Protein AF-A0A2H5W2Q3-F1 (afdb_monomer_lite)

Structure (mmCIF, N/CA/C/O backbone):
data_AF-A0A2H5W2Q3-F1
#
_entry.id   AF-A0A2H5W2Q3-F1
#
loop_
_atom_site.group_PDB
_atom_site.id
_atom_site.type_symbol
_atom_site.label_atom_id
_atom_site.label_alt_id
_atom_site.label_comp_id
_atom_site.label_asym_id
_atom_site.label_entity_id
_atom_site.label_seq_id
_atom_site.pdbx_PDB_ins_code
_atom_site.Cartn_x
_atom_site.Cartn_y
_atom_site.Cartn_z
_atom_site.occupancy
_atom_site.B_iso_or_equiv
_atom_site.auth_seq_id
_atom_site.auth_comp_id
_atom_site.auth_asym_id
_atom_site.auth_atom_id
_atom_site.pdbx_PDB_model_num
ATOM 1 N N . MET A 1 1 ? 34.801 12.923 -57.057 1.00 38.97 1 MET A N 1
ATOM 2 C CA . MET A 1 1 ? 35.333 11.866 -56.175 1.00 38.97 1 MET A CA 1
ATOM 3 C C . MET A 1 1 ? 34.438 11.765 -54.956 1.00 38.97 1 MET A C 1
ATOM 5 O O . MET A 1 1 ? 34.098 12.777 -54.358 1.00 38.97 1 MET A O 1
ATOM 9 N N . VAL A 1 2 ? 33.962 10.552 -54.707 1.00 44.97 2 VAL A N 1
ATOM 10 C CA . VAL A 1 2 ? 33.087 10.147 -53.604 1.00 44.97 2 VAL A CA 1
ATOM 11 C C . VAL A 1 2 ? 33.959 9.925 -52.370 1.00 44.97 2 VAL A C 1
ATOM 13 O O . VAL A 1 2 ? 34.992 9.295 -52.524 1.00 44.97 2 VAL A O 1
ATOM 16 N N . GLU A 1 3 ? 33.536 10.382 -51.185 1.00 37.56 3 GLU A N 1
ATOM 17 C CA . GLU A 1 3 ? 33.447 9.515 -49.996 1.00 37.56 3 GLU A CA 1
ATOM 18 C C . GLU A 1 3 ? 32.700 10.178 -48.825 1.00 37.56 3 GLU A C 1
ATOM 20 O O . GLU A 1 3 ? 33.184 11.041 -48.098 1.00 37.56 3 GLU A O 1
ATOM 25 N N . LYS A 1 4 ? 31.464 9.698 -48.637 1.00 46.59 4 LYS A N 1
ATOM 26 C CA . LYS A 1 4 ? 30.795 9.591 -47.339 1.00 46.59 4 LYS A CA 1
ATOM 27 C C . LYS A 1 4 ? 31.631 8.672 -46.444 1.00 46.59 4 LYS A C 1
ATOM 29 O O . LYS A 1 4 ? 31.925 7.565 -46.876 1.00 46.59 4 LYS A O 1
ATOM 34 N N . ARG A 1 5 ? 31.759 9.009 -45.158 1.00 39.34 5 ARG A N 1
ATOM 35 C CA . ARG A 1 5 ? 31.378 8.098 -44.057 1.00 39.34 5 ARG A CA 1
ATOM 36 C C . ARG A 1 5 ? 31.275 8.844 -42.727 1.00 39.34 5 ARG A C 1
ATOM 38 O O . ARG A 1 5 ? 32.244 9.089 -42.024 1.00 39.34 5 ARG A O 1
ATOM 45 N N . ARG A 1 6 ? 30.024 9.161 -42.383 1.00 48.41 6 ARG A N 1
ATOM 46 C CA . ARG A 1 6 ? 29.565 9.301 -41.000 1.00 48.41 6 ARG A CA 1
ATOM 47 C C . ARG A 1 6 ? 29.662 7.925 -40.336 1.00 48.41 6 ARG A C 1
ATOM 49 O O . ARG A 1 6 ? 29.076 6.976 -40.847 1.00 48.41 6 ARG A O 1
ATOM 56 N N . GLY A 1 7 ? 30.336 7.843 -39.196 1.00 37.47 7 GLY A N 1
ATOM 57 C CA . GLY A 1 7 ? 30.295 6.699 -38.287 1.00 37.47 7 GLY A CA 1
ATOM 58 C C . GLY A 1 7 ? 30.016 7.203 -36.879 1.00 37.47 7 GLY A C 1
ATOM 59 O O . GLY A 1 7 ? 30.926 7.633 -36.184 1.00 37.47 7 GLY A O 1
ATOM 60 N N . ARG A 1 8 ? 28.735 7.227 -36.499 1.00 40.25 8 ARG A N 1
ATOM 61 C CA . ARG A 1 8 ? 28.265 7.565 -35.151 1.00 40.25 8 ARG A CA 1
ATOM 62 C C . ARG A 1 8 ? 28.688 6.467 -34.168 1.00 40.25 8 ARG A C 1
ATOM 64 O O . ARG A 1 8 ? 28.243 5.330 -34.299 1.00 40.25 8 ARG A O 1
ATOM 71 N N . SER A 1 9 ? 29.469 6.830 -33.155 1.00 43.00 9 SER A N 1
ATOM 72 C CA . SER A 1 9 ? 29.591 6.068 -31.908 1.00 43.00 9 SER A CA 1
ATOM 73 C C . SER A 1 9 ? 28.306 6.243 -31.097 1.00 43.00 9 SER A C 1
ATOM 75 O O . SER A 1 9 ? 28.120 7.267 -30.448 1.00 43.00 9 SER A O 1
ATOM 77 N N . SER A 1 10 ? 27.387 5.279 -31.168 1.00 47.75 10 SER A N 1
ATOM 78 C CA . SER A 1 10 ? 26.126 5.292 -30.395 1.00 47.75 10 SER A CA 1
ATOM 79 C C . SER A 1 10 ? 25.919 4.035 -29.543 1.00 47.75 10 SER A C 1
ATOM 81 O O . SER A 1 10 ? 24.898 3.905 -28.886 1.00 47.75 10 SER A O 1
ATOM 83 N N . VAL A 1 11 ? 26.888 3.116 -29.526 1.00 47.81 11 VAL A N 1
ATOM 84 C CA . VAL A 1 11 ? 26.736 1.792 -28.893 1.00 47.81 11 VAL A CA 1
ATOM 85 C C . VAL A 1 11 ? 27.012 1.823 -27.381 1.00 47.81 11 VAL A C 1
ATOM 87 O O . VAL A 1 11 ? 26.486 0.995 -26.646 1.00 47.81 11 VAL A O 1
ATOM 90 N N . SER A 1 12 ? 27.791 2.793 -26.891 1.00 50.19 12 SER A N 1
ATOM 91 C CA . SER A 1 12 ? 28.159 2.870 -25.468 1.00 50.19 12 SER A CA 1
ATOM 92 C C . SER A 1 12 ? 27.081 3.504 -24.579 1.00 50.19 12 SER A C 1
ATOM 94 O O . SER A 1 12 ? 27.021 3.190 -23.397 1.00 50.19 12 SER A O 1
ATOM 96 N N . GLY A 1 13 ? 26.225 4.374 -25.129 1.00 53.06 13 GLY A N 1
ATOM 97 C CA . GLY A 1 13 ? 25.196 5.083 -24.352 1.00 53.06 13 GLY A CA 1
ATOM 98 C C . GLY A 1 13 ? 23.973 4.225 -24.016 1.00 53.06 13 GLY A C 1
ATOM 99 O O . GLY A 1 13 ? 23.417 4.350 -22.935 1.00 53.06 13 GLY A O 1
ATOM 100 N N . ASP A 1 14 ? 23.586 3.315 -24.911 1.00 56.69 14 ASP A N 1
ATOM 101 C CA . ASP A 1 14 ? 22.381 2.487 -24.742 1.00 56.69 14 ASP A CA 1
ATOM 102 C C . ASP A 1 14 ? 22.556 1.413 -23.651 1.00 56.69 14 ASP A C 1
ATOM 104 O O . ASP A 1 14 ? 21.617 1.034 -22.957 1.00 56.69 14 ASP A O 1
ATOM 108 N N . ARG A 1 15 ? 23.803 0.970 -23.443 1.00 58.78 15 ARG A N 1
ATOM 109 C CA . ARG A 1 15 ? 24.152 -0.051 -22.451 1.00 58.78 15 ARG A CA 1
ATOM 110 C C . ARG A 1 15 ? 24.097 0.478 -21.012 1.00 58.78 15 ARG A C 1
ATOM 112 O O . ARG A 1 15 ? 23.571 -0.212 -20.147 1.00 58.78 15 ARG A O 1
ATOM 119 N N . GLY A 1 16 ? 24.572 1.706 -20.782 1.00 61.66 16 GLY A N 1
ATOM 120 C CA . GLY A 1 16 ? 24.503 2.352 -19.464 1.00 61.66 16 GLY A CA 1
ATOM 121 C C . GLY A 1 16 ? 23.062 2.605 -19.015 1.00 61.66 16 GLY A C 1
ATOM 122 O O . GLY A 1 16 ? 22.705 2.308 -17.883 1.00 61.66 16 GLY A O 1
ATOM 123 N N . LEU A 1 17 ? 22.194 3.022 -19.942 1.00 66.94 17 LEU A N 1
ATOM 124 C CA . LEU A 1 17 ? 20.781 3.285 -19.649 1.00 66.94 17 LEU A CA 1
ATOM 125 C C . LEU A 1 17 ? 19.996 2.023 -19.256 1.00 66.94 17 LEU A C 1
ATOM 127 O O . LEU A 1 17 ? 19.055 2.105 -18.465 1.00 66.94 17 LEU A O 1
ATOM 131 N N . ALA A 1 18 ? 20.349 0.859 -19.811 1.00 71.31 18 ALA A N 1
ATOM 132 C CA . ALA A 1 18 ? 19.712 -0.412 -19.470 1.00 71.31 18 ALA A CA 1
ATOM 133 C C . ALA A 1 18 ? 20.126 -0.919 -18.078 1.00 71.31 18 ALA A C 1
ATOM 135 O O . ALA A 1 18 ? 19.283 -1.425 -17.338 1.00 71.31 18 ALA A O 1
ATOM 136 N N . GLU A 1 19 ? 21.400 -0.763 -17.710 1.00 77.06 19 GLU A N 1
ATOM 137 C CA . GLU A 1 19 ? 21.904 -1.103 -16.373 1.00 77.06 19 GLU A CA 1
ATOM 138 C C . GLU A 1 19 ? 21.326 -0.169 -15.302 1.00 77.06 19 GLU A C 1
ATOM 140 O O . GLU A 1 19 ? 20.844 -0.649 -14.277 1.00 77.06 19 GLU A O 1
ATOM 145 N N . GLU A 1 20 ? 21.263 1.136 -15.579 1.00 81.19 20 GLU A N 1
ATOM 146 C CA . GLU A 1 20 ? 20.602 2.122 -14.714 1.00 81.19 20 GLU A CA 1
ATOM 147 C C . GLU A 1 20 ? 19.119 1.783 -14.503 1.00 81.19 20 GLU A C 1
ATOM 149 O O . GLU A 1 20 ? 18.657 1.727 -13.367 1.00 81.19 20 GLU A O 1
ATOM 154 N N . SER A 1 21 ? 18.385 1.447 -15.572 1.00 84.56 21 SER A N 1
ATOM 155 C CA . SER A 1 21 ? 16.959 1.085 -15.471 1.00 84.56 21 SER A CA 1
ATOM 156 C C . SER A 1 21 ? 16.730 -0.176 -14.624 1.00 84.56 21 SER A C 1
ATOM 158 O O . SER A 1 21 ? 15.732 -0.274 -13.914 1.00 84.56 21 SER A O 1
ATOM 160 N N . ARG A 1 22 ? 17.642 -1.157 -14.689 1.00 86.38 22 ARG A N 1
ATOM 161 C CA . ARG A 1 22 ? 17.570 -2.376 -13.863 1.00 86.38 22 ARG A CA 1
ATOM 162 C C . ARG A 1 22 ? 17.882 -2.085 -12.398 1.00 86.38 22 ARG A C 1
ATOM 164 O O . ARG A 1 22 ? 17.208 -2.623 -11.526 1.00 86.38 22 ARG A O 1
ATOM 171 N N . ALA A 1 23 ? 18.862 -1.224 -12.129 1.00 89.75 23 ALA A N 1
ATOM 172 C CA . ALA A 1 23 ? 19.170 -0.783 -10.772 1.00 89.75 23 ALA A CA 1
ATOM 173 C C . ALA A 1 23 ? 18.000 -0.004 -10.146 1.00 89.75 23 ALA A C 1
ATOM 175 O O . ALA A 1 23 ? 17.693 -0.199 -8.973 1.00 89.75 23 ALA A O 1
ATOM 176 N N . GLU A 1 24 ? 17.312 0.828 -10.933 1.00 90.75 24 GLU A N 1
ATOM 177 C CA . GLU A 1 24 ? 16.098 1.525 -10.498 1.00 90.75 24 GLU A CA 1
ATOM 178 C C . GLU A 1 24 ? 14.965 0.552 -10.145 1.00 90.75 24 GLU A C 1
ATOM 180 O O . GLU A 1 24 ? 14.347 0.710 -9.095 1.00 90.75 24 GLU A O 1
ATOM 185 N N . ILE A 1 25 ? 14.717 -0.471 -10.974 1.00 92.31 25 ILE A N 1
ATOM 186 C CA . ILE A 1 25 ? 13.714 -1.509 -10.678 1.00 92.31 25 ILE A CA 1
ATOM 187 C C . ILE A 1 25 ? 14.082 -2.267 -9.396 1.00 92.31 25 ILE A C 1
ATOM 189 O O . ILE A 1 25 ? 13.229 -2.433 -8.531 1.00 92.31 25 ILE A O 1
ATOM 193 N N . GLU A 1 26 ? 15.341 -2.678 -9.216 1.00 94.31 26 GLU A N 1
ATOM 194 C CA . GLU A 1 26 ? 15.752 -3.382 -7.991 1.00 94.31 26 GLU A CA 1
ATOM 195 C C . GLU A 1 26 ? 15.610 -2.504 -6.738 1.00 94.31 26 GLU A C 1
ATOM 197 O O . GLU A 1 26 ? 15.219 -3.000 -5.681 1.00 94.31 26 GLU A O 1
ATOM 202 N N . ALA A 1 27 ? 15.858 -1.195 -6.841 1.00 94.56 27 ALA A N 1
ATOM 203 C CA . ALA A 1 27 ? 15.629 -0.272 -5.732 1.00 94.56 27 ALA A CA 1
ATOM 204 C C . ALA A 1 27 ? 14.145 -0.220 -5.322 1.00 94.56 27 ALA A C 1
ATOM 206 O O . ALA A 1 27 ? 13.842 -0.218 -4.129 1.00 94.56 27 ALA A O 1
ATOM 207 N N . LEU A 1 28 ? 13.221 -0.241 -6.292 1.00 95.31 28 LEU A N 1
ATOM 208 C CA . LEU A 1 28 ? 11.781 -0.336 -6.019 1.00 95.31 28 LEU A CA 1
ATOM 209 C C . LEU A 1 28 ? 11.419 -1.677 -5.362 1.00 95.31 28 LEU A C 1
ATOM 211 O O . LEU A 1 28 ? 10.707 -1.688 -4.359 1.00 95.31 28 LEU A O 1
ATOM 215 N N . ARG A 1 29 ? 11.987 -2.797 -5.837 1.00 96.12 29 ARG A N 1
ATOM 216 C CA . ARG A 1 29 ? 11.788 -4.122 -5.218 1.00 96.12 29 ARG A CA 1
ATOM 217 C C . ARG A 1 29 ? 12.247 -4.165 -3.761 1.00 96.12 29 ARG A C 1
ATOM 219 O O . ARG A 1 29 ? 11.594 -4.772 -2.911 1.00 96.12 29 ARG A O 1
ATOM 226 N N . GLU A 1 30 ? 13.374 -3.539 -3.437 1.00 96.88 30 GLU A N 1
ATOM 227 C CA . GLU A 1 30 ? 13.840 -3.482 -2.049 1.00 96.88 30 GLU A CA 1
ATOM 228 C C . GLU A 1 30 ? 12.867 -2.692 -1.165 1.00 96.88 30 GLU A C 1
ATOM 230 O O . GLU A 1 30 ? 12.542 -3.104 -0.049 1.00 96.88 30 GLU A O 1
ATOM 235 N N . GLU A 1 31 ? 12.315 -1.600 -1.682 1.00 95.81 31 GLU A N 1
ATOM 236 C CA . GLU A 1 31 ? 11.287 -0.841 -0.976 1.00 95.81 31 GLU A CA 1
ATOM 237 C C . GLU A 1 31 ? 10.010 -1.651 -0.774 1.00 95.81 31 GLU A C 1
ATOM 239 O O . GLU A 1 31 ? 9.486 -1.664 0.344 1.00 95.81 31 GLU A O 1
ATOM 244 N N . HIS A 1 32 ? 9.566 -2.402 -1.785 1.00 97.31 32 HIS A N 1
ATOM 245 C CA . HIS A 1 32 ? 8.462 -3.350 -1.656 1.00 97.31 32 HIS A CA 1
ATOM 246 C C . HIS A 1 32 ? 8.682 -4.340 -0.521 1.00 97.31 32 HIS A C 1
ATOM 248 O O . HIS A 1 32 ? 7.786 -4.545 0.299 1.00 97.31 32 HIS A O 1
ATOM 254 N N . ARG A 1 33 ? 9.878 -4.931 -0.405 1.00 97.38 33 ARG A N 1
ATOM 255 C CA . ARG A 1 33 ? 10.193 -5.874 0.684 1.00 97.38 33 ARG A CA 1
ATOM 256 C C . ARG A 1 33 ? 9.995 -5.229 2.056 1.00 97.38 33 ARG A C 1
ATOM 258 O O . ARG A 1 33 ? 9.436 -5.860 2.960 1.00 97.38 33 ARG A O 1
ATOM 265 N N . VAL A 1 34 ? 10.415 -3.974 2.215 1.00 97.12 34 VAL A N 1
ATOM 266 C CA . VAL A 1 34 ? 10.248 -3.232 3.471 1.00 97.12 34 VAL A CA 1
ATOM 267 C C . VAL A 1 34 ? 8.777 -2.886 3.722 1.00 97.12 34 VAL A C 1
ATOM 269 O O . VAL A 1 34 ? 8.275 -3.159 4.815 1.00 97.12 34 VAL A O 1
ATOM 272 N N . LEU A 1 35 ? 8.068 -2.355 2.723 1.00 96.12 35 LEU A N 1
ATOM 273 C CA . LEU A 1 35 ? 6.653 -1.984 2.829 1.00 96.12 35 LEU A CA 1
ATOM 274 C C . LEU A 1 35 ? 5.769 -3.196 3.138 1.00 96.12 35 LEU A C 1
ATOM 276 O O . LEU A 1 35 ? 4.980 -3.161 4.081 1.00 96.12 35 LEU A O 1
ATOM 280 N N . LEU A 1 36 ? 5.951 -4.308 2.422 1.00 96.94 36 LEU A N 1
ATOM 281 C CA . LEU A 1 36 ? 5.209 -5.549 2.647 1.00 96.94 36 LEU A CA 1
ATOM 282 C C . LEU A 1 36 ? 5.427 -6.100 4.058 1.00 96.94 36 LEU A C 1
ATOM 284 O O . LEU A 1 36 ? 4.500 -6.636 4.667 1.00 96.94 36 LEU A O 1
ATOM 288 N N . LYS A 1 37 ? 6.637 -5.975 4.614 1.00 97.62 37 LYS A N 1
ATOM 289 C CA . LYS A 1 37 ? 6.917 -6.404 5.991 1.00 97.62 37 LYS A CA 1
ATOM 290 C C . LYS A 1 37 ? 6.127 -5.584 7.011 1.00 97.62 37 LYS A C 1
ATOM 292 O O . LYS A 1 37 ? 5.660 -6.148 8.000 1.00 97.62 37 LYS A O 1
ATOM 297 N N . GLU A 1 38 ? 5.987 -4.282 6.791 1.00 97.31 38 GLU A N 1
ATOM 298 C CA . GLU A 1 38 ? 5.223 -3.389 7.667 1.00 97.31 38 GLU A CA 1
ATOM 299 C C . GLU A 1 38 ? 3.718 -3.597 7.517 1.00 97.31 38 GLU A C 1
ATOM 301 O O . GLU A 1 38 ? 3.034 -3.795 8.522 1.00 97.31 38 GLU A O 1
ATOM 306 N N . LEU A 1 39 ? 3.224 -3.694 6.281 1.00 96.56 39 LEU A N 1
ATOM 307 C CA . LEU A 1 39 ? 1.828 -4.015 5.984 1.00 96.56 39 LEU A CA 1
ATOM 308 C C . LEU A 1 39 ? 1.406 -5.338 6.628 1.00 96.56 39 LEU A C 1
ATOM 310 O O . LEU A 1 39 ? 0.412 -5.377 7.341 1.00 96.56 39 LEU A O 1
ATOM 314 N N . ARG A 1 40 ? 2.213 -6.401 6.506 1.00 96.31 40 ARG A N 1
ATOM 315 C CA . ARG A 1 40 ? 1.935 -7.701 7.150 1.00 96.31 40 ARG A CA 1
ATOM 316 C C . ARG A 1 40 ? 1.912 -7.638 8.679 1.00 96.31 40 ARG A C 1
ATOM 318 O O . ARG A 1 40 ? 1.270 -8.471 9.315 1.00 96.31 40 ARG A O 1
ATOM 325 N N . ARG A 1 41 ? 2.653 -6.716 9.303 1.00 97.00 41 ARG A N 1
ATOM 326 C CA . ARG A 1 41 ? 2.614 -6.525 10.766 1.00 97.00 41 ARG A CA 1
ATOM 327 C C . ARG A 1 41 ? 1.315 -5.846 11.189 1.00 97.00 41 ARG A C 1
ATOM 329 O O . ARG A 1 41 ? 0.716 -6.263 12.181 1.00 97.00 41 ARG A O 1
ATOM 336 N N . LEU A 1 42 ? 0.883 -4.838 10.435 1.00 96.81 42 LEU A N 1
ATOM 337 C CA . LEU A 1 42 ? -0.377 -4.137 10.670 1.00 96.81 42 LEU A CA 1
ATOM 338 C C . LEU A 1 42 ? -1.572 -5.053 10.413 1.00 96.81 42 LEU A C 1
ATOM 340 O O . LEU A 1 42 ? -2.447 -5.132 11.264 1.00 96.81 42 LEU A O 1
ATOM 344 N N . ASP A 1 43 ? -1.543 -5.820 9.326 1.00 95.56 43 ASP A N 1
ATOM 345 C CA . ASP A 1 43 ? -2.564 -6.809 8.971 1.00 95.56 43 ASP A CA 1
ATOM 346 C C . ASP A 1 43 ? -2.793 -7.819 10.100 1.00 95.56 43 ASP A C 1
ATOM 348 O O . ASP A 1 43 ? -3.895 -7.965 10.613 1.00 95.56 43 ASP A O 1
ATOM 352 N N . LYS A 1 44 ? -1.715 -8.417 10.624 1.00 95.62 44 LYS A N 1
ATOM 353 C CA . LYS A 1 44 ? -1.797 -9.314 11.791 1.00 95.62 44 LYS A CA 1
ATOM 354 C C . LYS A 1 44 ? -2.372 -8.637 13.033 1.00 95.62 44 LYS A C 1
ATOM 356 O O . LYS A 1 44 ? -3.051 -9.288 13.825 1.00 95.62 44 LYS A O 1
ATOM 361 N N . SER A 1 45 ? -2.064 -7.357 13.231 1.00 95.75 45 SER A N 1
ATOM 362 C CA . SER A 1 45 ? -2.581 -6.589 14.365 1.00 95.75 45 SER A CA 1
ATOM 363 C C . SER A 1 45 ? -4.082 -6.344 14.215 1.00 95.75 45 SER A C 1
ATOM 365 O O . SER A 1 45 ? -4.826 -6.570 15.165 1.00 95.75 45 SER A O 1
ATOM 367 N N . LEU A 1 46 ? -4.535 -5.960 13.019 1.00 94.06 46 LEU A N 1
ATOM 368 C CA . LEU A 1 46 ? -5.949 -5.766 12.699 1.00 94.06 46 LEU A CA 1
ATOM 369 C C . LEU A 1 46 ? -6.733 -7.077 12.771 1.00 94.06 46 LEU A C 1
ATOM 371 O O . LEU A 1 46 ? -7.744 -7.119 13.465 1.00 94.06 46 LEU A O 1
ATOM 375 N N . ALA A 1 47 ? -6.213 -8.163 12.198 1.00 92.12 47 ALA A N 1
ATOM 376 C CA . ALA A 1 47 ? -6.838 -9.480 12.258 1.00 92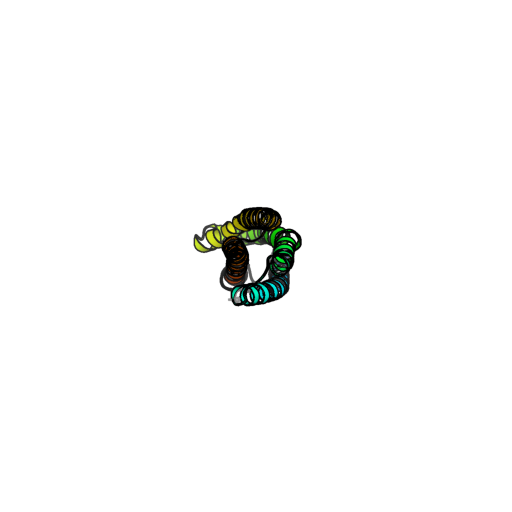.12 47 ALA A CA 1
ATOM 377 C C . ALA A 1 47 ? -7.029 -9.957 13.708 1.00 92.12 47 ALA A C 1
ATOM 379 O O . ALA A 1 47 ? -8.081 -10.483 14.069 1.00 92.12 47 ALA A O 1
ATOM 380 N N . ARG A 1 48 ? -6.039 -9.726 14.582 1.00 92.75 48 ARG A N 1
ATOM 381 C CA . ARG A 1 48 ? -6.169 -10.033 16.013 1.00 92.75 48 ARG A CA 1
ATOM 382 C C . ARG A 1 48 ? -7.271 -9.202 16.675 1.00 92.75 48 ARG A C 1
ATOM 384 O O . ARG A 1 48 ? -8.091 -9.753 17.404 1.00 92.75 48 ARG A O 1
ATOM 391 N N . LEU A 1 49 ? -7.306 -7.899 16.404 1.00 91.06 49 LEU A N 1
ATOM 392 C CA . LEU A 1 49 ? -8.334 -6.995 16.927 1.00 91.06 49 LEU A CA 1
ATOM 393 C C . LEU A 1 49 ? -9.735 -7.323 16.385 1.00 91.06 49 LEU A C 1
ATOM 395 O O . LEU A 1 49 ? -10.718 -7.104 17.081 1.00 91.06 49 LEU A O 1
ATOM 399 N N . SER A 1 50 ? -9.826 -7.868 15.171 1.00 85.44 50 SER A N 1
ATOM 400 C CA . SER A 1 50 ? -11.075 -8.307 14.539 1.00 85.44 50 SER A CA 1
ATOM 401 C C . SER A 1 50 ? -11.681 -9.536 15.235 1.00 85.44 50 SER A C 1
ATOM 403 O O . SER A 1 50 ? -12.901 -9.650 15.370 1.00 85.44 50 SER A O 1
ATOM 405 N N . LEU A 1 51 ? -10.826 -10.445 15.721 1.00 83.38 51 LEU A N 1
ATOM 406 C CA . LEU A 1 51 ? -11.229 -11.663 16.436 1.00 83.38 51 LEU A CA 1
ATOM 407 C C . LEU A 1 51 ? -11.600 -11.406 17.904 1.00 83.38 51 LEU A C 1
ATOM 409 O O . LEU A 1 51 ? -12.441 -12.106 18.472 1.00 83.38 51 LEU A O 1
ATOM 413 N N . GLU A 1 52 ? -10.960 -10.424 18.533 1.00 80.50 52 GLU A N 1
ATOM 414 C CA . GLU A 1 52 ? -11.203 -10.047 19.923 1.00 80.50 52 GLU A CA 1
ATOM 415 C C . GLU A 1 52 ? -12.377 -9.045 20.024 1.00 80.50 52 GLU A C 1
ATOM 417 O O . GLU A 1 52 ? -12.730 -8.352 19.070 1.00 80.50 52 GLU A O 1
ATOM 422 N N . ARG A 1 53 ? -13.014 -8.919 21.200 1.00 80.88 53 ARG A N 1
ATOM 423 C CA . ARG A 1 53 ? -13.884 -7.757 21.479 1.00 80.88 53 ARG A CA 1
ATOM 424 C C . ARG A 1 53 ? -12.990 -6.535 21.697 1.00 80.88 53 ARG A C 1
ATOM 426 O O . ARG A 1 53 ? -12.773 -6.129 22.833 1.00 80.88 53 ARG A O 1
ATOM 433 N N . ALA A 1 54 ? -12.440 -6.007 20.611 1.00 84.06 54 ALA A N 1
ATOM 434 C CA . ALA A 1 54 ? -11.532 -4.879 20.664 1.00 84.06 54 ALA A CA 1
ATOM 435 C C . ALA A 1 54 ? -12.265 -3.588 21.040 1.00 84.06 54 ALA A C 1
ATOM 437 O O . ALA A 1 54 ? -13.372 -3.314 20.575 1.00 84.06 54 ALA A O 1
ATOM 438 N N . GLU A 1 55 ? -11.607 -2.790 21.872 1.00 87.88 55 GLU A N 1
ATOM 439 C CA . GLU A 1 55 ? -12.037 -1.446 22.239 1.00 87.88 55 GLU A CA 1
ATOM 440 C C . GLU A 1 55 ? -11.370 -0.413 21.326 1.00 87.88 55 GLU A C 1
ATOM 442 O O . GLU A 1 55 ? -10.265 -0.627 20.815 1.00 87.88 55 GLU A O 1
ATOM 447 N N . ALA A 1 56 ? -12.004 0.751 21.163 1.00 86.62 56 ALA A N 1
ATOM 448 C CA . ALA A 1 56 ? -11.474 1.828 20.327 1.00 86.62 56 ALA A CA 1
ATOM 449 C C . ALA A 1 56 ? -10.036 2.226 20.719 1.00 86.62 56 ALA A C 1
ATOM 451 O O . ALA A 1 56 ? -9.208 2.468 19.843 1.00 86.62 56 ALA A O 1
ATOM 452 N N . ALA A 1 57 ? -9.708 2.209 22.016 1.00 88.62 57 ALA A N 1
ATOM 453 C CA . ALA A 1 57 ? -8.372 2.518 22.527 1.00 88.62 57 ALA A CA 1
ATOM 454 C C . ALA A 1 57 ? -7.271 1.575 22.000 1.00 88.62 57 ALA A C 1
ATOM 456 O O . ALA A 1 57 ? -6.130 2.003 21.840 1.00 88.62 57 ALA A O 1
ATOM 457 N N . ALA A 1 58 ? -7.603 0.316 21.695 1.00 90.56 58 ALA A N 1
ATOM 458 C CA . ALA A 1 58 ? -6.668 -0.648 21.114 1.00 90.56 58 ALA A CA 1
ATOM 459 C C . ALA A 1 58 ? -6.593 -0.540 19.580 1.00 90.56 58 ALA A C 1
ATOM 461 O O . ALA A 1 58 ? -5.543 -0.769 18.983 1.00 90.56 58 ALA A O 1
ATOM 462 N N . VAL A 1 59 ? -7.705 -0.171 18.940 1.00 91.06 59 VAL A N 1
ATOM 463 C CA . VAL A 1 59 ? -7.851 -0.140 17.476 1.00 91.06 59 VAL A CA 1
ATOM 464 C C . VAL A 1 59 ? -7.273 1.134 16.863 1.00 91.06 59 VAL A C 1
ATOM 466 O O . VAL A 1 59 ? -6.598 1.076 15.832 1.00 91.06 59 VAL A O 1
ATOM 469 N N . ILE A 1 60 ? -7.488 2.282 17.511 1.00 91.94 60 ILE A N 1
ATOM 470 C CA . ILE A 1 60 ? -7.045 3.594 17.020 1.00 91.94 60 ILE A CA 1
ATOM 471 C C . ILE A 1 60 ? -5.531 3.624 16.730 1.00 91.94 60 ILE A C 1
ATOM 473 O O . ILE A 1 60 ? -5.183 3.986 15.607 1.00 91.94 60 ILE A O 1
ATOM 477 N N . PRO A 1 61 ? -4.623 3.196 17.634 1.00 94.31 61 PRO A N 1
ATOM 478 C CA . PRO A 1 61 ? -3.181 3.284 17.385 1.00 94.31 61 PRO A CA 1
ATOM 479 C C . PRO A 1 61 ? -2.703 2.456 16.184 1.00 94.31 61 PRO A C 1
ATOM 481 O O . PRO A 1 61 ? -1.799 2.870 15.455 1.00 94.31 61 PRO A O 1
ATOM 484 N N . VAL A 1 62 ? -3.311 1.288 15.947 1.00 95.31 62 VAL A N 1
ATOM 485 C CA . VAL A 1 62 ? -2.962 0.426 14.805 1.00 95.31 62 VAL A CA 1
ATOM 486 C C . VAL A 1 62 ? -3.364 1.092 13.492 1.00 95.31 62 VAL A C 1
ATOM 488 O O . VAL A 1 62 ? -2.579 1.145 12.548 1.00 95.31 62 VAL A O 1
ATOM 491 N N . LEU A 1 63 ? -4.564 1.662 13.438 1.00 94.31 63 LEU A N 1
ATOM 492 C CA . LEU A 1 63 ? -5.056 2.362 12.254 1.00 94.31 63 LEU A CA 1
ATOM 493 C C . LEU A 1 63 ? -4.348 3.703 12.021 1.00 94.31 63 LEU A C 1
ATOM 495 O O . LEU A 1 63 ? -4.143 4.093 10.874 1.00 94.31 63 LEU A O 1
ATOM 499 N N . GLU A 1 64 ? -3.940 4.405 13.078 1.00 95.06 64 GLU A N 1
ATOM 500 C CA . GLU A 1 64 ? -3.073 5.583 12.970 1.00 95.06 64 GLU A CA 1
ATOM 501 C C . GLU A 1 64 ? -1.704 5.214 12.404 1.00 95.06 64 GLU A C 1
ATOM 503 O O . GLU A 1 64 ? -1.187 5.928 11.547 1.00 95.06 64 GLU A O 1
ATOM 508 N N . SER A 1 65 ? -1.156 4.068 12.818 1.00 96.62 65 SER A N 1
ATOM 509 C CA . SER A 1 65 ? 0.087 3.532 12.261 1.00 96.62 65 SER A CA 1
ATOM 510 C C . SER A 1 65 ? -0.066 3.181 10.780 1.00 96.62 65 SER A C 1
ATOM 512 O O . SER A 1 65 ? 0.817 3.494 9.985 1.00 96.62 65 SER A O 1
ATOM 514 N N . LEU A 1 66 ? -1.204 2.598 10.382 1.00 96.00 66 LEU A N 1
ATOM 515 C CA . LEU A 1 66 ? -1.523 2.372 8.971 1.00 96.00 66 LEU A CA 1
ATOM 516 C C . LEU A 1 66 ? -1.627 3.694 8.204 1.00 96.00 66 LEU A C 1
ATOM 518 O O . LEU A 1 66 ? -1.023 3.833 7.147 1.00 96.00 66 LEU A O 1
ATOM 522 N N . HIS A 1 67 ? -2.335 4.689 8.739 1.00 94.19 67 HIS A N 1
ATOM 523 C CA . HIS A 1 67 ? -2.440 6.002 8.106 1.00 94.19 67 HIS A CA 1
ATOM 524 C C . HIS A 1 67 ? -1.068 6.680 7.942 1.00 94.19 67 HIS A C 1
ATOM 526 O O . HIS A 1 67 ? -0.795 7.249 6.887 1.00 94.19 67 HIS A O 1
ATOM 532 N N . ALA A 1 68 ? -0.198 6.612 8.954 1.00 94.12 68 ALA A N 1
ATOM 533 C CA . ALA A 1 68 ? 1.167 7.129 8.865 1.00 94.12 68 ALA A CA 1
ATOM 534 C C . ALA A 1 68 ? 1.978 6.386 7.792 1.00 94.12 68 ALA A C 1
ATOM 536 O O . ALA A 1 68 ? 2.592 7.018 6.938 1.00 94.12 68 ALA A O 1
ATOM 537 N N . LEU A 1 69 ? 1.900 5.051 7.751 1.00 95.06 69 LEU A N 1
ATOM 538 C CA . LEU A 1 69 ? 2.560 4.248 6.719 1.00 95.06 69 LEU A CA 1
ATOM 539 C C . LEU A 1 69 ? 2.105 4.635 5.300 1.00 95.06 69 LEU A C 1
ATOM 541 O O . LEU A 1 69 ? 2.933 4.774 4.396 1.00 95.06 69 LEU A O 1
ATOM 545 N N . LEU A 1 70 ? 0.797 4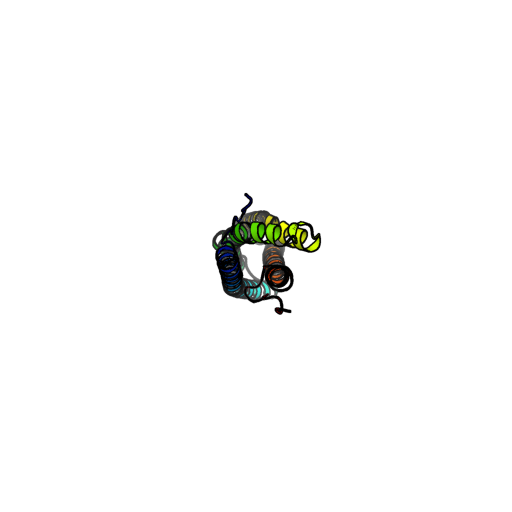.844 5.115 1.00 92.44 70 LEU A N 1
ATOM 546 C CA . LEU A 1 70 ? 0.220 5.303 3.851 1.00 92.44 70 LEU A CA 1
ATOM 547 C C . LEU A 1 70 ? 0.788 6.663 3.430 1.00 92.44 70 LEU A C 1
ATOM 549 O O . LEU A 1 70 ? 1.224 6.822 2.291 1.00 92.44 70 LEU A O 1
ATOM 553 N N . ALA A 1 71 ? 0.767 7.638 4.340 1.00 90.88 71 ALA A N 1
ATOM 554 C CA . ALA A 1 71 ? 1.135 9.020 4.051 1.00 90.88 71 ALA A CA 1
ATOM 555 C C . ALA A 1 71 ? 2.648 9.211 3.870 1.00 90.88 71 ALA A C 1
ATOM 557 O O . ALA A 1 71 ? 3.072 9.899 2.943 1.00 90.88 71 ALA A O 1
ATOM 558 N N . ASP A 1 72 ? 3.449 8.584 4.729 1.00 92.75 72 ASP A N 1
ATOM 559 C CA . ASP A 1 72 ? 4.877 8.882 4.844 1.00 92.75 72 ASP A CA 1
ATOM 560 C C . ASP A 1 72 ? 5.743 7.966 3.979 1.00 92.75 72 ASP A C 1
ATOM 562 O O . ASP A 1 72 ? 6.889 8.304 3.676 1.00 92.75 72 ASP A O 1
ATOM 566 N N . ARG A 1 73 ? 5.224 6.796 3.575 1.00 93.56 73 ARG A N 1
ATOM 567 C CA . ARG A 1 73 ? 6.014 5.799 2.838 1.00 93.56 73 ARG A CA 1
ATOM 568 C C . ARG A 1 73 ? 5.356 5.311 1.561 1.00 93.56 73 ARG A C 1
ATOM 570 O O . ARG A 1 73 ? 5.985 5.402 0.513 1.00 93.56 73 ARG A O 1
ATOM 577 N N . ILE A 1 74 ? 4.115 4.828 1.624 1.00 92.31 74 ILE A N 1
ATOM 578 C CA . ILE A 1 74 ? 3.464 4.199 0.462 1.00 92.31 74 ILE A CA 1
ATOM 579 C C . ILE A 1 74 ? 3.153 5.241 -0.611 1.00 92.31 74 ILE A C 1
ATOM 581 O O . ILE A 1 74 ? 3.550 5.071 -1.758 1.00 92.31 74 ILE A O 1
ATOM 585 N N . HIS A 1 75 ? 2.517 6.358 -0.258 1.00 89.50 75 HIS A N 1
ATOM 586 C CA . HIS A 1 75 ? 2.186 7.388 -1.241 1.00 89.50 75 HIS A CA 1
ATOM 587 C C . HIS A 1 75 ? 3.437 8.009 -1.908 1.00 89.50 75 HIS A C 1
ATOM 589 O O . HIS A 1 75 ? 3.472 8.095 -3.140 1.00 89.50 75 HIS A O 1
ATOM 595 N N . PRO A 1 76 ? 4.506 8.376 -1.167 1.00 91.19 76 PRO A N 1
ATOM 596 C CA . PRO A 1 76 ? 5.769 8.794 -1.777 1.00 91.19 76 PRO A CA 1
ATOM 597 C C . PRO A 1 76 ? 6.412 7.730 -2.676 1.00 91.19 76 PRO A C 1
ATOM 599 O O . PRO A 1 76 ? 6.946 8.074 -3.733 1.00 91.19 76 PRO A O 1
ATOM 602 N N . HIS A 1 77 ? 6.353 6.457 -2.277 1.00 92.56 77 HIS A N 1
ATOM 603 C CA . HIS A 1 77 ? 6.868 5.340 -3.064 1.00 92.56 77 HIS A CA 1
ATOM 604 C C . HIS A 1 77 ? 6.129 5.218 -4.402 1.00 92.56 77 HIS A C 1
ATOM 606 O O . HIS A 1 77 ? 6.773 5.373 -5.437 1.00 92.56 77 HIS A O 1
ATOM 612 N N . MET A 1 78 ? 4.796 5.147 -4.404 1.00 89.25 78 MET A N 1
ATOM 613 C CA . MET A 1 78 ? 4.002 5.055 -5.641 1.00 89.25 78 MET A CA 1
ATOM 614 C C . MET A 1 78 ? 4.198 6.253 -6.579 1.00 89.25 78 MET A C 1
ATOM 616 O O . MET A 1 78 ? 4.219 6.130 -7.806 1.00 89.25 78 MET A O 1
ATOM 620 N N . LEU A 1 79 ? 4.375 7.460 -6.028 1.00 88.62 79 LEU A N 1
ATOM 621 C CA . LEU A 1 79 ? 4.715 8.635 -6.836 1.00 88.62 79 LEU A CA 1
ATOM 622 C C . LEU A 1 79 ? 6.068 8.479 -7.534 1.00 88.62 79 LEU A C 1
ATOM 624 O O . LEU A 1 79 ? 6.222 8.913 -8.682 1.00 88.62 79 LEU A O 1
ATOM 628 N N . ARG A 1 80 ? 7.057 7.900 -6.849 1.00 91.06 80 ARG A N 1
ATOM 629 C CA . ARG A 1 80 ? 8.363 7.613 -7.437 1.00 91.06 80 ARG A CA 1
ATOM 630 C C . ARG A 1 80 ? 8.270 6.488 -8.459 1.00 91.06 80 ARG A C 1
ATOM 632 O O . ARG A 1 80 ? 8.776 6.689 -9.556 1.00 91.06 80 ARG A O 1
ATOM 639 N N . GLU A 1 81 ? 7.580 5.394 -8.168 1.00 91.19 81 GLU A N 1
ATOM 640 C CA . GLU A 1 81 ? 7.347 4.298 -9.118 1.00 91.19 81 GLU A CA 1
ATOM 641 C C . GLU A 1 81 ? 6.773 4.817 -10.421 1.00 91.19 81 GLU A C 1
ATOM 643 O O . GLU A 1 81 ? 7.349 4.645 -11.490 1.00 91.19 81 GLU A O 1
ATOM 648 N N . ARG A 1 82 ? 5.713 5.613 -10.337 1.00 88.31 82 ARG A N 1
ATOM 649 C CA . ARG A 1 82 ? 5.108 6.250 -11.500 1.00 88.31 82 ARG A CA 1
ATOM 650 C C . ARG A 1 82 ? 6.093 7.108 -12.297 1.00 88.31 82 ARG A C 1
ATOM 652 O O . ARG A 1 82 ? 6.029 7.132 -13.529 1.00 88.31 82 ARG A O 1
ATOM 659 N N . ARG A 1 83 ? 6.975 7.854 -11.625 1.00 89.56 83 ARG A N 1
ATOM 660 C CA . ARG A 1 83 ? 7.997 8.696 -12.277 1.00 89.56 83 ARG A CA 1
ATOM 661 C C . ARG A 1 83 ? 9.085 7.855 -12.942 1.00 89.56 83 ARG A C 1
ATOM 663 O O . ARG A 1 83 ? 9.505 8.213 -14.040 1.00 89.56 83 ARG A O 1
ATOM 670 N N . THR A 1 84 ? 9.475 6.751 -12.317 1.00 90.31 84 THR A N 1
ATOM 671 C CA . THR A 1 84 ? 10.512 5.828 -12.786 1.00 90.31 84 THR A CA 1
ATOM 672 C C . THR A 1 84 ? 10.004 4.930 -13.917 1.00 90.31 84 THR A C 1
ATOM 674 O O . THR A 1 84 ? 10.594 4.880 -14.992 1.00 90.31 84 THR A O 1
ATOM 677 N N . LEU A 1 85 ? 8.858 4.272 -13.738 1.00 90.12 85 LEU A N 1
ATOM 678 C CA . LEU A 1 85 ? 8.351 3.226 -14.628 1.00 90.12 85 LEU A CA 1
ATOM 679 C C . LEU A 1 85 ? 7.718 3.785 -15.908 1.00 90.12 85 LEU A C 1
ATOM 681 O O . LEU A 1 85 ? 7.836 3.172 -16.970 1.00 90.12 85 LEU A O 1
ATOM 685 N N . ARG A 1 86 ? 7.074 4.965 -15.871 1.00 89.69 86 ARG A N 1
ATOM 686 C CA . ARG A 1 86 ? 6.422 5.549 -17.065 1.00 89.69 86 ARG A CA 1
ATOM 687 C C . ARG A 1 86 ? 7.386 5.748 -18.245 1.00 89.69 86 ARG A C 1
ATOM 689 O O . ARG A 1 86 ? 7.012 5.383 -19.364 1.00 89.69 86 ARG A O 1
ATOM 696 N N . PRO A 1 87 ? 8.592 6.319 -18.066 1.00 89.56 87 PRO A N 1
ATOM 697 C CA . PRO A 1 87 ? 9.603 6.353 -19.118 1.00 89.56 87 PRO A CA 1
ATOM 698 C C . PRO A 1 87 ? 9.991 4.961 -19.630 1.00 89.56 87 PRO A C 1
ATOM 700 O O . PRO A 1 87 ? 10.038 4.764 -20.845 1.00 89.56 87 PRO A O 1
ATOM 703 N N . LEU A 1 88 ? 10.213 3.989 -18.736 1.00 90.00 88 LEU A N 1
ATOM 704 C CA . LEU A 1 88 ? 10.607 2.622 -19.108 1.00 90.00 88 LEU A CA 1
ATOM 705 C C . LEU A 1 88 ? 9.553 1.954 -19.989 1.00 90.00 88 LEU A C 1
ATOM 707 O O . LEU A 1 88 ? 9.869 1.455 -21.064 1.00 90.00 88 LEU A O 1
ATOM 711 N N . LEU A 1 89 ? 8.290 2.067 -19.594 1.00 90.44 89 LEU A N 1
ATOM 712 C CA . LEU A 1 89 ? 7.124 1.555 -20.311 1.00 90.44 89 LEU A CA 1
ATOM 713 C C . LEU A 1 89 ? 6.925 2.155 -21.703 1.00 90.44 89 LEU A C 1
ATOM 715 O O . LEU A 1 89 ? 6.394 1.505 -22.608 1.00 90.44 89 LEU A O 1
ATOM 719 N N . ARG A 1 90 ? 7.305 3.423 -21.880 1.00 88.38 90 ARG A N 1
ATOM 720 C CA . ARG A 1 90 ? 7.288 4.071 -23.197 1.00 88.38 90 ARG A CA 1
ATOM 721 C C . ARG A 1 90 ? 8.398 3.523 -24.083 1.00 88.38 90 ARG A C 1
ATOM 723 O O . ARG A 1 90 ? 8.143 3.272 -25.256 1.00 88.38 90 ARG A O 1
ATOM 730 N N . ARG A 1 91 ? 9.600 3.328 -23.529 1.00 86.50 91 ARG A N 1
ATOM 731 C CA . ARG A 1 91 ? 10.758 2.791 -24.263 1.00 86.50 91 ARG A CA 1
ATOM 732 C C . ARG A 1 91 ? 10.571 1.326 -24.658 1.00 86.50 91 ARG A C 1
ATOM 734 O O . ARG A 1 91 ? 10.928 0.968 -25.771 1.00 86.50 91 ARG A O 1
ATOM 741 N N . SER A 1 92 ? 9.971 0.515 -23.789 1.00 85.88 92 SER A N 1
ATOM 742 C CA . SER A 1 92 ? 9.711 -0.910 -24.033 1.00 85.88 92 SER A CA 1
ATOM 743 C C . SER A 1 92 ? 8.482 -1.184 -24.909 1.00 85.88 92 SER A C 1
ATOM 745 O O . SER A 1 92 ? 8.234 -2.324 -25.279 1.00 85.88 92 SER A O 1
ATOM 747 N N . GLY A 1 93 ? 7.673 -0.165 -25.226 1.00 87.00 93 GLY A N 1
ATOM 748 C CA . GLY A 1 93 ? 6.437 -0.325 -26.002 1.00 87.00 93 GLY A CA 1
ATOM 749 C C . GLY A 1 93 ? 5.239 -0.876 -25.212 1.00 87.00 93 GLY A C 1
ATOM 750 O O . GLY A 1 93 ? 4.113 -0.816 -25.709 1.00 87.00 93 GLY A O 1
ATOM 751 N N . LEU A 1 94 ? 5.440 -1.299 -23.960 1.00 89.44 94 LEU A N 1
ATOM 752 C CA . LEU A 1 94 ? 4.420 -1.919 -23.100 1.00 89.44 94 LEU A CA 1
ATOM 753 C C . LEU A 1 94 ? 3.299 -0.959 -22.669 1.00 89.44 94 LEU A C 1
ATOM 755 O O . LEU A 1 94 ? 2.216 -1.390 -22.285 1.00 89.44 94 LEU A O 1
ATOM 759 N N . SER A 1 95 ? 3.509 0.358 -22.775 1.00 86.31 95 SER A N 1
ATOM 760 C CA . SER A 1 95 ? 2.526 1.384 -22.370 1.00 86.31 95 SER A CA 1
ATOM 761 C C . SER A 1 95 ? 1.127 1.268 -23.007 1.00 86.31 95 SER A C 1
ATOM 763 O O . SER A 1 95 ? 0.174 1.875 -22.514 1.00 86.31 95 SER A O 1
ATOM 765 N N . ARG A 1 96 ? 0.980 0.521 -24.111 1.00 86.19 96 ARG A N 1
ATOM 766 C CA . ARG A 1 96 ? -0.304 0.309 -24.806 1.00 86.19 96 ARG A CA 1
ATOM 767 C C . ARG A 1 96 ? -1.044 -0.941 -24.336 1.00 86.19 96 ARG A C 1
ATOM 769 O O . ARG A 1 96 ? -2.246 -1.063 -24.592 1.00 86.19 96 ARG A O 1
ATOM 776 N N . GLU A 1 97 ? -0.369 -1.845 -23.640 1.00 90.56 97 GLU A N 1
ATOM 777 C CA . GLU A 1 97 ? -0.974 -3.081 -23.163 1.00 90.56 97 GLU A CA 1
ATOM 778 C C . GLU A 1 97 ? -2.023 -2.780 -22.093 1.00 90.56 97 GLU A C 1
ATOM 780 O O . GLU A 1 97 ? -1.854 -1.907 -21.240 1.00 90.56 97 GLU A O 1
ATOM 785 N N . ARG A 1 98 ? -3.181 -3.439 -22.195 1.00 87.62 98 ARG A N 1
ATOM 786 C CA . ARG A 1 98 ? -4.323 -3.156 -21.316 1.00 87.62 98 ARG A CA 1
ATOM 787 C C . ARG A 1 98 ? -4.005 -3.513 -19.866 1.00 87.62 98 ARG A C 1
ATOM 789 O O . ARG A 1 98 ? -4.277 -2.704 -18.990 1.00 87.62 98 ARG A O 1
ATOM 796 N N . GLU A 1 99 ? -3.416 -4.682 -19.647 1.00 88.44 99 GLU A N 1
ATOM 797 C CA . GLU A 1 99 ? -3.031 -5.179 -18.323 1.00 88.44 99 GLU A CA 1
ATOM 798 C C . GLU A 1 99 ? -2.043 -4.229 -17.633 1.00 88.44 99 GLU A C 1
ATOM 800 O O . GLU A 1 99 ? -2.303 -3.759 -16.530 1.00 88.44 99 GLU A O 1
ATOM 805 N N . ILE A 1 100 ? -0.987 -3.825 -18.343 1.00 88.81 100 ILE A N 1
ATOM 806 C CA . ILE A 1 100 ? 0.012 -2.865 -17.859 1.00 88.81 100 ILE A CA 1
ATOM 807 C C . ILE A 1 100 ? -0.618 -1.513 -17.504 1.00 88.81 100 ILE A C 1
ATOM 809 O O . ILE A 1 100 ? -0.330 -0.943 -16.453 1.00 88.81 100 ILE A O 1
ATOM 813 N N . ARG A 1 101 ? -1.532 -1.003 -18.340 1.00 84.81 101 ARG A N 1
ATOM 814 C CA . ARG A 1 101 ? -2.270 0.234 -18.036 1.00 84.81 101 ARG A CA 1
ATOM 815 C C . ARG A 1 101 ? -3.137 0.109 -16.788 1.00 84.81 101 ARG A C 1
ATOM 817 O O . ARG A 1 101 ? -3.255 1.086 -16.057 1.00 84.81 101 ARG A O 1
ATOM 824 N N . THR A 1 102 ? -3.736 -1.055 -16.549 1.00 85.06 102 THR A N 1
ATOM 825 C CA . THR A 1 102 ? -4.529 -1.307 -15.342 1.00 85.06 102 THR A CA 1
ATOM 826 C C . THR A 1 102 ? -3.660 -1.323 -14.088 1.00 85.06 102 THR A C 1
ATOM 828 O O . THR A 1 102 ? -4.079 -0.750 -13.088 1.00 85.06 102 THR A O 1
ATOM 831 N N . ILE A 1 103 ? -2.458 -1.905 -14.144 1.00 85.06 103 ILE A N 1
ATOM 832 C CA . ILE A 1 103 ? -1.525 -1.928 -13.005 1.00 85.06 103 ILE A CA 1
ATOM 833 C C . ILE A 1 103 ? -1.152 -0.495 -12.592 1.00 85.06 103 ILE A C 1
ATOM 835 O O . ILE A 1 103 ? -1.379 -0.126 -11.447 1.00 85.06 103 ILE A O 1
ATOM 839 N N . ILE A 1 104 ? -0.734 0.342 -13.549 1.00 80.94 104 ILE A N 1
ATOM 840 C CA . ILE A 1 104 ? -0.313 1.743 -13.309 1.00 80.94 104 ILE A CA 1
ATOM 841 C C . ILE A 1 104 ? -1.484 2.654 -12.906 1.00 80.94 104 ILE A C 1
ATOM 843 O O . ILE A 1 104 ? -1.304 3.691 -12.273 1.00 80.94 104 ILE A O 1
ATOM 847 N N . ALA A 1 105 ? -2.703 2.334 -13.346 1.00 75.38 105 ALA A N 1
ATOM 848 C CA . ALA A 1 105 ? -3.894 3.068 -12.924 1.00 75.38 105 ALA A CA 1
ATOM 849 C C . ALA A 1 105 ? -4.284 2.746 -11.471 1.00 75.38 105 ALA A C 1
ATOM 851 O O . ALA A 1 105 ? -4.992 3.537 -10.848 1.00 75.38 105 ALA A O 1
ATOM 852 N N . GLY A 1 106 ? -3.823 1.610 -10.932 1.00 68.31 106 GLY A N 1
ATOM 853 C CA . GLY A 1 106 ? -4.002 1.240 -9.528 1.00 68.31 106 GLY A CA 1
ATOM 854 C C . GLY A 1 106 ? -3.402 2.262 -8.556 1.00 68.31 106 GLY A C 1
ATOM 855 O O . GLY A 1 106 ? -3.952 2.457 -7.475 1.00 68.31 106 GLY A O 1
ATOM 856 N N . ASP A 1 107 ? -2.366 2.995 -8.974 1.00 67.62 107 ASP A N 1
ATOM 857 C CA . ASP A 1 107 ? -1.660 3.994 -8.163 1.00 67.62 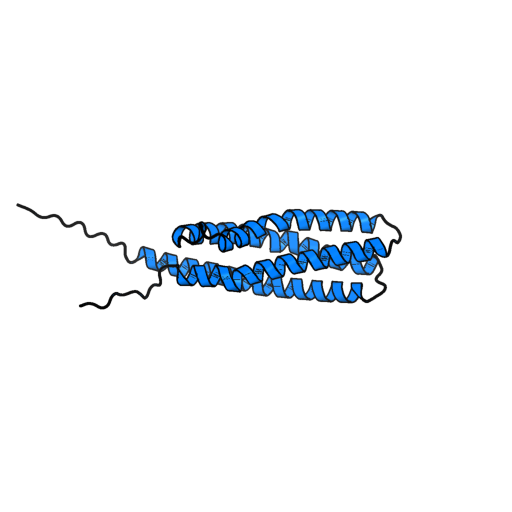107 ASP A CA 1
ATOM 858 C C . ASP A 1 107 ? -2.532 5.170 -7.703 1.00 67.62 107 ASP A C 1
ATOM 860 O O . ASP A 1 107 ? -2.181 5.880 -6.759 1.00 67.62 107 ASP A O 1
ATOM 864 N N . ASP A 1 108 ? -3.642 5.443 -8.393 1.00 66.94 108 ASP A N 1
ATOM 865 C CA . ASP A 1 108 ? -4.497 6.601 -8.110 1.00 66.94 108 ASP A CA 1
ATOM 866 C C . ASP A 1 108 ? -5.494 6.346 -6.957 1.00 66.94 108 ASP A C 1
ATOM 868 O O . ASP A 1 108 ? -6.118 7.288 -6.458 1.00 66.94 108 ASP A O 1
ATOM 872 N N . GLY A 1 109 ? -5.626 5.095 -6.496 1.00 70.62 109 GLY A N 1
ATOM 873 C CA . GLY A 1 109 ? -6.515 4.710 -5.391 1.00 70.62 109 GLY A CA 1
ATOM 874 C C . GLY A 1 109 ? -6.035 5.184 -4.017 1.00 70.62 109 GLY A C 1
ATOM 875 O O . GLY A 1 109 ? -6.827 5.709 -3.227 1.00 70.62 109 GLY A O 1
ATOM 876 N N . VAL A 1 110 ? -4.725 5.123 -3.757 1.00 73.88 110 VAL A N 1
ATOM 877 C CA . VAL A 1 110 ? -4.158 5.208 -2.391 1.00 73.88 110 VAL A CA 1
ATOM 878 C C . VAL A 1 110 ? -4.468 6.510 -1.668 1.00 73.88 110 VAL A C 1
ATOM 880 O O . VAL A 1 110 ? -4.683 6.545 -0.455 1.00 73.88 110 VAL A O 1
ATOM 883 N N . GLU A 1 111 ? -4.589 7.604 -2.406 1.00 76.25 111 GLU A N 1
ATOM 884 C CA . GLU A 1 111 ? -4.954 8.892 -1.830 1.00 76.25 111 GLU A CA 1
ATOM 885 C C . GLU A 1 111 ? -6.421 8.928 -1.355 1.00 76.25 111 GLU A C 1
ATOM 887 O O . GLU A 1 111 ? -6.759 9.550 -0.341 1.00 76.25 111 GLU A O 1
ATOM 892 N N . LYS A 1 112 ? -7.316 8.234 -2.069 1.00 81.69 112 LYS A N 1
ATOM 893 C CA . LYS A 1 112 ? -8.712 8.040 -1.665 1.00 81.69 112 LYS A CA 1
ATOM 894 C C . LYS A 1 112 ? -8.789 7.125 -0.446 1.00 81.69 112 LYS A C 1
ATOM 896 O O . LYS A 1 112 ? -9.498 7.481 0.497 1.00 81.69 112 LYS A O 1
ATOM 901 N N . GLU A 1 113 ? -8.045 6.022 -0.438 1.00 82.00 113 GLU A N 1
ATOM 902 C CA . GLU A 1 113 ? -7.959 5.106 0.704 1.00 82.00 113 GLU A CA 1
ATOM 903 C C . GLU A 1 113 ? -7.455 5.815 1.973 1.00 82.00 113 GLU A C 1
ATOM 905 O O . GLU A 1 113 ? -8.083 5.723 3.029 1.00 82.00 113 GLU A O 1
ATOM 910 N N . CYS A 1 114 ? -6.401 6.631 1.866 1.00 82.44 114 CYS A N 1
ATOM 911 C CA . CYS A 1 114 ? -5.870 7.413 2.984 1.00 82.44 114 CYS A CA 1
ATOM 912 C C . CYS A 1 114 ? -6.904 8.413 3.537 1.00 82.44 114 CYS A C 1
ATOM 914 O O . CYS A 1 114 ? -7.134 8.493 4.749 1.00 82.44 114 CYS A O 1
ATOM 916 N N . ARG A 1 115 ? -7.615 9.134 2.655 1.00 86.00 115 ARG A N 1
ATOM 917 C CA . ARG A 1 115 ? -8.711 10.031 3.066 1.00 86.00 115 ARG A CA 1
ATOM 918 C C . ARG A 1 115 ? -9.857 9.275 3.737 1.00 86.00 115 ARG A C 1
ATOM 920 O O . ARG A 1 115 ? -10.427 9.787 4.701 1.00 86.00 115 ARG A O 1
ATOM 927 N N . GLN A 1 116 ? -10.210 8.095 3.232 1.00 86.69 116 GLN A N 1
ATOM 928 C CA . GLN A 1 116 ? -11.257 7.255 3.807 1.00 86.69 116 GLN A CA 1
ATOM 929 C C . GLN A 1 116 ? -10.871 6.777 5.209 1.00 86.69 116 GLN A C 1
ATOM 931 O O . GLN A 1 116 ? -11.657 6.958 6.139 1.00 86.69 116 GLN A O 1
ATOM 936 N N . LEU A 1 117 ? -9.649 6.269 5.384 1.00 89.12 117 LEU A N 1
ATOM 937 C CA . LEU A 1 117 ? -9.134 5.837 6.681 1.00 89.12 117 LEU A CA 1
ATOM 938 C C . LEU A 1 117 ? -9.097 6.990 7.689 1.00 89.12 117 LEU A C 1
ATOM 940 O O . LEU A 1 117 ? -9.567 6.846 8.815 1.00 89.12 117 LEU A O 1
ATOM 944 N N . LYS A 1 118 ? -8.618 8.170 7.275 1.00 89.06 118 LYS A N 1
ATOM 945 C CA . LYS A 1 118 ? -8.584 9.363 8.131 1.00 89.06 118 LYS A CA 1
ATOM 946 C C . LYS A 1 118 ? -9.976 9.772 8.612 1.00 89.06 118 LYS A C 1
ATOM 948 O O . LYS A 1 118 ? -10.143 10.116 9.781 1.00 89.06 118 LYS A O 1
ATOM 953 N N . ARG A 1 119 ? -10.977 9.741 7.728 1.00 88.56 119 ARG A N 1
ATOM 954 C CA . ARG A 1 119 ? -12.373 10.045 8.084 1.00 88.56 119 ARG A CA 1
ATOM 955 C C . ARG A 1 119 ? -12.936 9.011 9.056 1.00 88.56 119 ARG A C 1
ATOM 957 O O . ARG A 1 119 ? -13.522 9.399 10.061 1.00 88.56 119 ARG A O 1
ATOM 964 N N . ALA A 1 120 ? -12.702 7.728 8.793 1.00 86.81 120 ALA A N 1
ATOM 965 C CA . ALA A 1 120 ? -13.151 6.641 9.655 1.00 86.81 120 ALA A CA 1
ATOM 966 C C . ALA A 1 120 ? -12.520 6.726 11.060 1.00 86.81 120 ALA A C 1
ATOM 968 O O . ALA A 1 120 ? -13.220 6.614 12.062 1.00 86.81 120 ALA A O 1
ATOM 969 N N . LEU A 1 121 ? -11.225 7.050 11.147 1.00 87.75 121 LEU A N 1
ATOM 970 C CA . LEU A 1 121 ? -10.525 7.324 12.406 1.00 87.75 121 LEU A CA 1
ATOM 971 C C . LEU A 1 121 ? -11.106 8.522 13.167 1.00 87.75 121 LEU A C 1
ATOM 973 O O . LEU A 1 121 ? -11.282 8.465 14.382 1.00 87.75 121 LEU A O 1
ATOM 977 N N . GLN A 1 122 ? -11.395 9.626 12.473 1.00 88.50 122 GLN A N 1
ATOM 978 C CA . GLN A 1 122 ? -11.994 10.812 13.093 1.00 88.50 122 GLN A CA 1
ATOM 979 C C . GLN A 1 122 ? -13.393 10.534 13.641 1.00 88.50 122 GLN A C 1
ATOM 981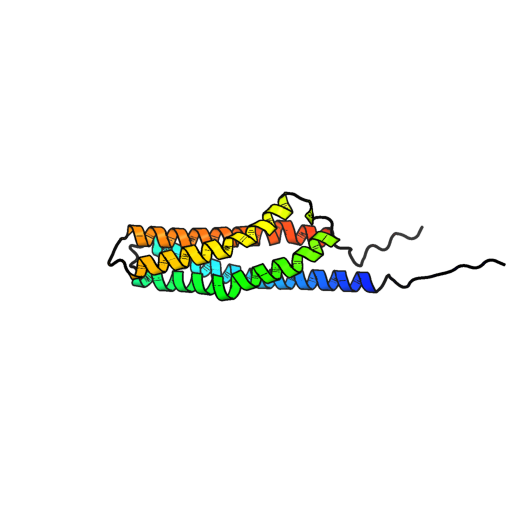 O O . GLN A 1 122 ? -13.750 11.078 14.684 1.00 88.50 122 GLN A O 1
ATOM 986 N N . GLN A 1 123 ? -14.169 9.710 12.940 1.00 85.06 123 GLN A N 1
ATOM 987 C CA . GLN A 1 123 ? -15.485 9.281 13.389 1.00 85.06 123 GLN A CA 1
ATOM 988 C C . GLN A 1 123 ? -15.375 8.387 14.629 1.00 85.06 123 GLN A C 1
ATOM 990 O O . GLN A 1 123 ? -15.983 8.697 15.651 1.00 85.06 123 GLN A O 1
ATOM 995 N N . LEU A 1 124 ? -14.499 7.378 14.593 1.00 85.19 124 LEU A N 1
ATOM 996 C CA . LEU A 1 124 ? -14.272 6.463 15.714 1.00 85.19 124 LEU A CA 1
ATOM 997 C C . LEU A 1 124 ? -13.825 7.185 16.997 1.00 85.19 124 LEU A C 1
ATOM 999 O O . LEU A 1 124 ? -14.214 6.798 18.089 1.00 85.19 124 LEU A O 1
ATOM 1003 N N . LYS A 1 125 ? -13.041 8.265 16.881 1.00 83.94 125 LYS A N 1
ATOM 1004 C CA . LYS A 1 125 ? -12.604 9.083 18.030 1.00 83.94 125 LYS A CA 1
ATOM 1005 C C . LYS A 1 125 ? -13.717 9.902 18.690 1.00 83.94 125 LYS A C 1
ATOM 1007 O O . LYS A 1 125 ? -13.521 10.399 19.796 1.00 83.94 125 LYS A O 1
ATOM 1012 N N . ARG A 1 126 ? -14.826 10.139 17.988 1.00 82.62 126 ARG A N 1
ATOM 1013 C CA . ARG A 1 126 ? -15.953 10.957 18.469 1.00 82.62 126 ARG A CA 1
ATOM 1014 C C . ARG A 1 126 ? -17.086 10.108 19.034 1.00 82.62 126 ARG A C 1
ATOM 1016 O O . ARG A 1 126 ? -17.889 10.619 19.807 1.00 82.62 126 ARG A O 1
ATOM 1023 N N . GLU A 1 127 ? -17.159 8.848 18.631 1.00 71.62 127 GLU A N 1
ATOM 1024 C CA . GLU A 1 127 ? -18.181 7.903 19.067 1.00 71.62 127 GLU A CA 1
ATOM 1025 C C . GLU A 1 127 ? -17.754 7.222 20.374 1.00 71.62 127 GLU A C 1
ATOM 1027 O O . GLU A 1 127 ? -16.594 6.860 20.552 1.00 71.62 127 GLU A O 1
ATOM 1032 N N . THR A 1 128 ? -18.686 7.100 21.324 1.00 59.66 128 THR A N 1
ATOM 1033 C CA . THR A 1 128 ? -18.370 6.662 22.694 1.00 59.66 128 THR A CA 1
ATOM 1034 C C . THR A 1 128 ? -18.291 5.141 22.825 1.00 59.66 128 THR A C 1
ATOM 1036 O O . THR A 1 128 ? -17.460 4.675 23.593 1.00 59.66 128 THR A O 1
ATOM 1039 N N . ASP A 1 129 ? -19.098 4.381 22.072 1.00 63.69 129 ASP A N 1
ATOM 1040 C CA . ASP A 1 129 ? -18.899 2.945 21.813 1.00 63.69 129 ASP A CA 1
ATOM 1041 C C . ASP A 1 129 ? -19.932 2.435 20.781 1.00 63.69 129 ASP A C 1
ATOM 1043 O O . ASP A 1 129 ? -21.102 2.226 21.099 1.00 63.69 129 ASP A O 1
ATOM 1047 N N . GLU A 1 130 ? -19.523 2.213 19.531 1.00 73.88 130 GLU A N 1
ATOM 1048 C CA . GLU A 1 130 ? -20.292 1.420 18.565 1.00 73.88 130 GLU A CA 1
ATOM 1049 C C . GLU A 1 130 ? -19.379 0.301 18.064 1.00 73.88 130 GLU A C 1
ATOM 1051 O O . GLU A 1 130 ? -18.547 0.501 17.181 1.00 73.88 130 GLU A O 1
ATOM 1056 N N . ARG A 1 131 ? -19.530 -0.916 18.597 1.00 82.62 131 ARG A N 1
ATOM 1057 C CA . ARG A 1 131 ? -18.792 -2.103 18.111 1.00 82.62 131 ARG A CA 1
ATOM 1058 C C . ARG A 1 131 ? -18.829 -2.258 16.593 1.00 82.62 131 ARG A C 1
ATOM 1060 O O . ARG A 1 131 ? -17.883 -2.762 15.995 1.00 82.62 131 ARG A O 1
ATOM 1067 N N . GLU A 1 132 ? -19.925 -1.833 15.978 1.00 84.06 132 GLU A N 1
ATOM 1068 C CA . GLU A 1 132 ? -20.079 -1.841 14.531 1.00 84.06 132 GLU A CA 1
ATOM 1069 C C . GLU A 1 132 ? -19.215 -0.775 13.845 1.00 84.06 132 GLU A C 1
ATOM 1071 O O . GLU A 1 132 ? -18.649 -1.028 12.786 1.00 84.06 132 GLU A O 1
ATOM 1076 N N . ALA A 1 133 ? -19.043 0.406 14.443 1.00 85.62 133 ALA A N 1
ATOM 1077 C CA . ALA A 1 133 ? -18.064 1.383 13.979 1.00 85.62 133 ALA A CA 1
ATOM 1078 C C . ALA A 1 133 ? -16.644 0.807 14.046 1.00 85.62 133 ALA A C 1
ATOM 1080 O O . ALA A 1 133 ? -15.944 0.831 13.038 1.00 85.62 133 ALA A O 1
ATOM 1081 N N . ILE A 1 134 ? -16.258 0.187 15.168 1.00 89.38 134 ILE A N 1
ATOM 1082 C CA . ILE A 1 134 ? -14.944 -0.464 15.319 1.00 89.38 134 ILE A CA 1
ATOM 1083 C C . ILE A 1 134 ? -14.707 -1.502 14.214 1.00 89.38 134 ILE A C 1
ATOM 1085 O O . ILE A 1 134 ? -13.704 -1.421 13.505 1.00 89.38 134 ILE A O 1
ATOM 1089 N N . ARG A 1 135 ? -15.646 -2.436 14.016 1.00 89.06 135 ARG A N 1
ATOM 1090 C CA . ARG A 1 135 ? -15.548 -3.464 12.966 1.00 89.06 135 ARG A CA 1
ATOM 1091 C C . ARG A 1 135 ? -15.432 -2.867 11.573 1.00 89.06 135 ARG A C 1
ATOM 1093 O O . ARG A 1 135 ? -14.586 -3.297 10.797 1.00 89.06 135 ARG A O 1
ATOM 1100 N N . ARG A 1 136 ? -16.249 -1.856 11.264 1.00 88.44 136 ARG A N 1
ATOM 1101 C CA . ARG A 1 136 ? -16.199 -1.163 9.972 1.00 88.44 136 ARG A CA 1
ATOM 1102 C C . ARG A 1 136 ? -14.836 -0.523 9.738 1.00 88.44 136 ARG A C 1
ATOM 1104 O O . ARG A 1 136 ? -14.306 -0.647 8.639 1.00 88.44 136 ARG A O 1
ATOM 1111 N N . VAL A 1 137 ? -14.249 0.136 10.740 1.00 90.69 137 VAL A N 1
ATOM 1112 C CA . VAL A 1 137 ? -12.932 0.763 10.559 1.00 90.69 137 VAL A CA 1
ATOM 1113 C C . VAL A 1 137 ? -11.813 -0.280 10.444 1.00 90.69 137 VAL A C 1
ATOM 1115 O O . VAL A 1 137 ? -10.927 -0.103 9.610 1.00 90.69 137 VAL A O 1
ATOM 1118 N N . ILE A 1 138 ? -11.871 -1.384 11.199 1.00 93.00 138 ILE A N 1
ATOM 1119 C CA . ILE A 1 138 ? -10.934 -2.510 11.036 1.00 93.00 138 ILE A CA 1
ATOM 1120 C C . ILE A 1 138 ? -11.009 -3.062 9.607 1.00 93.00 138 ILE A C 1
ATOM 1122 O O . ILE A 1 138 ? -9.982 -3.115 8.938 1.00 93.00 138 ILE A O 1
ATOM 1126 N N . ALA A 1 139 ? -12.213 -3.353 9.107 1.00 91.75 139 ALA A N 1
ATOM 1127 C CA . ALA A 1 139 ? -12.415 -3.865 7.751 1.00 91.75 139 ALA A CA 1
ATOM 1128 C C . ALA A 1 139 ? -11.923 -2.888 6.667 1.00 91.75 139 ALA A C 1
ATOM 1130 O O . ALA A 1 139 ? -11.370 -3.306 5.654 1.00 91.75 139 ALA A O 1
ATOM 1131 N N . ILE A 1 140 ? -12.081 -1.573 6.880 1.00 91.50 140 ILE A N 1
ATOM 1132 C CA . ILE A 1 140 ? -11.481 -0.555 6.003 1.00 91.50 140 ILE A CA 1
ATOM 1133 C C . ILE A 1 140 ? -9.953 -0.676 6.019 1.00 91.50 140 ILE A C 1
ATOM 1135 O O . ILE A 1 140 ? -9.340 -0.649 4.958 1.00 91.50 140 ILE A O 1
ATOM 1139 N N . GLY A 1 141 ? -9.334 -0.807 7.195 1.00 94.06 141 GLY A N 1
ATOM 1140 C CA . GLY A 1 141 ? -7.885 -0.969 7.317 1.00 94.06 141 GLY A CA 1
ATOM 1141 C C . GLY A 1 141 ? -7.366 -2.228 6.617 1.00 94.06 141 GLY A C 1
ATOM 1142 O O . GLY A 1 141 ? -6.415 -2.140 5.844 1.00 94.06 141 GLY A O 1
ATOM 1143 N N . GLU A 1 142 ? -8.019 -3.370 6.837 1.00 94.50 142 GLU A N 1
ATOM 1144 C CA . GLU A 1 142 ? -7.693 -4.652 6.195 1.00 94.50 142 GLU A CA 1
ATOM 1145 C C . GLU A 1 142 ? -7.820 -4.557 4.668 1.00 94.50 142 GLU A C 1
ATOM 1147 O O . GLU A 1 142 ? -6.876 -4.882 3.951 1.00 94.50 142 GLU A O 1
ATOM 1152 N N . GLY A 1 143 ? -8.929 -4.005 4.164 1.00 92.12 143 GLY A N 1
ATOM 1153 C CA . GLY A 1 143 ? -9.138 -3.833 2.725 1.00 92.12 143 GLY A CA 1
ATOM 1154 C C . GLY A 1 143 ? -8.112 -2.901 2.069 1.00 92.12 143 GLY A C 1
ATOM 1155 O O . GLY A 1 143 ? -7.670 -3.154 0.952 1.00 92.12 143 GLY A O 1
ATOM 1156 N N . ILE A 1 144 ? -7.679 -1.844 2.764 1.00 92.38 144 ILE A N 1
ATOM 1157 C CA . ILE A 1 144 ? -6.605 -0.967 2.272 1.00 92.38 144 ILE A CA 1
ATOM 1158 C C . ILE A 1 144 ? -5.283 -1.737 2.162 1.00 92.38 144 ILE A C 1
ATOM 1160 O O . ILE A 1 144 ? -4.581 -1.615 1.157 1.00 92.38 144 ILE A O 1
ATOM 1164 N N . ILE A 1 145 ? -4.939 -2.531 3.181 1.00 94.50 145 ILE A N 1
ATOM 1165 C CA . ILE A 1 145 ? -3.717 -3.340 3.166 1.00 94.50 145 ILE A CA 1
ATOM 1166 C C . ILE A 1 145 ? -3.757 -4.352 2.015 1.00 94.50 145 ILE A C 1
ATOM 1168 O O . ILE A 1 145 ? -2.770 -4.475 1.288 1.00 94.50 145 ILE A O 1
ATOM 1172 N N . GLU A 1 146 ? -4.885 -5.035 1.821 1.00 92.69 146 GLU A N 1
ATOM 1173 C CA . GLU A 1 146 ? -5.073 -6.013 0.747 1.00 92.69 146 GLU A CA 1
ATOM 1174 C C . GLU A 1 146 ? -4.841 -5.395 -0.637 1.00 92.69 146 GLU A C 1
ATOM 1176 O O . GLU A 1 146 ? -4.040 -5.919 -1.413 1.00 92.69 146 GLU A O 1
ATOM 1181 N N . VAL A 1 147 ? -5.462 -4.243 -0.919 1.00 90.12 147 VAL A N 1
ATOM 1182 C CA . VAL A 1 147 ? -5.312 -3.533 -2.201 1.00 90.12 147 VAL A CA 1
ATOM 1183 C C . VAL A 1 147 ? -3.851 -3.185 -2.486 1.00 90.12 147 VAL A C 1
ATOM 1185 O O . VAL A 1 147 ? -3.379 -3.368 -3.608 1.00 90.12 147 VAL A O 1
ATOM 1188 N N . ILE A 1 148 ? -3.112 -2.714 -1.479 1.00 91.88 148 ILE A N 1
ATOM 1189 C CA . ILE A 1 148 ? -1.704 -2.335 -1.655 1.00 91.88 148 ILE A CA 1
ATOM 1190 C C . ILE A 1 148 ? -0.823 -3.567 -1.858 1.00 91.88 148 ILE A C 1
ATOM 1192 O O . ILE A 1 148 ? 0.043 -3.562 -2.730 1.00 91.88 148 ILE A O 1
ATOM 1196 N N . ILE A 1 149 ? -1.040 -4.637 -1.090 1.00 93.50 149 ILE A N 1
ATOM 1197 C CA . ILE A 1 149 ? -0.300 -5.892 -1.274 1.00 93.50 149 ILE A CA 1
ATOM 1198 C C . ILE A 1 149 ? -0.549 -6.456 -2.677 1.00 93.50 149 ILE A C 1
ATOM 1200 O O . ILE A 1 149 ? 0.396 -6.888 -3.338 1.00 93.50 149 ILE A O 1
ATOM 1204 N N . GLU A 1 150 ? -1.797 -6.444 -3.147 1.00 91.25 150 GLU A N 1
ATOM 1205 C CA . GLU A 1 150 ? -2.133 -6.913 -4.489 1.00 91.25 150 GLU A CA 1
ATOM 1206 C C . GLU A 1 150 ? -1.470 -6.054 -5.572 1.00 91.25 150 GLU A C 1
ATOM 1208 O O . GLU A 1 150 ? -0.938 -6.596 -6.542 1.00 91.25 150 GLU A O 1
ATOM 1213 N N . HIS A 1 151 ? -1.458 -4.731 -5.398 1.00 90.69 151 HIS A N 1
ATOM 1214 C CA . HIS A 1 151 ? -0.762 -3.819 -6.299 1.00 90.69 151 HIS A CA 1
ATOM 1215 C C . HIS A 1 151 ? 0.728 -4.174 -6.417 1.00 90.69 151 HIS A C 1
ATOM 1217 O O . HIS A 1 151 ? 1.187 -4.481 -7.517 1.00 90.69 151 HIS A O 1
ATOM 1223 N N . VAL A 1 152 ? 1.433 -4.275 -5.285 1.00 93.06 152 VAL A N 1
ATOM 1224 C CA . VAL A 1 152 ? 2.853 -4.663 -5.239 1.00 93.06 152 VAL A CA 1
ATOM 1225 C C . VAL A 1 152 ? 3.082 -6.027 -5.899 1.00 93.06 152 VAL A C 1
ATOM 1227 O O . VAL A 1 152 ? 4.025 -6.211 -6.666 1.00 93.06 152 VAL A O 1
ATOM 1230 N N . HIS A 1 153 ? 2.212 -7.011 -5.652 1.00 93.94 153 HIS A N 1
ATOM 1231 C CA . HIS A 1 153 ? 2.338 -8.325 -6.286 1.00 93.94 153 HIS A CA 1
ATOM 1232 C C . HIS A 1 153 ? 2.193 -8.261 -7.808 1.00 93.94 153 HIS A C 1
ATOM 1234 O O . HIS A 1 153 ? 2.953 -8.927 -8.512 1.00 93.94 153 HIS A O 1
ATOM 1240 N N . ARG A 1 154 ? 1.245 -7.475 -8.330 1.00 92.75 154 ARG A N 1
ATOM 1241 C CA . ARG A 1 154 ? 1.087 -7.297 -9.780 1.00 92.75 154 ARG A CA 1
ATOM 1242 C C . ARG A 1 154 ? 2.327 -6.654 -10.390 1.00 92.75 154 ARG A C 1
ATOM 1244 O O . ARG A 1 154 ? 2.737 -7.041 -11.483 1.00 92.75 154 ARG A O 1
ATOM 1251 N N . GLU A 1 155 ? 2.953 -5.718 -9.692 1.00 93.00 155 GLU A N 1
ATOM 1252 C CA . GLU A 1 155 ? 4.187 -5.116 -10.178 1.00 93.00 155 GLU A CA 1
ATOM 1253 C C . GLU A 1 155 ? 5.356 -6.106 -10.193 1.00 93.00 155 GLU A C 1
ATOM 1255 O O . GLU A 1 155 ? 5.981 -6.304 -11.235 1.00 93.00 155 GLU A O 1
ATOM 1260 N N . GLU A 1 156 ? 5.586 -6.810 -9.085 1.00 95.12 156 GLU A N 1
ATOM 1261 C CA . GLU A 1 156 ? 6.670 -7.789 -8.939 1.00 95.12 156 GLU A CA 1
ATOM 1262 C C . GLU A 1 156 ? 6.550 -8.986 -9.891 1.00 95.12 156 GLU A C 1
ATOM 1264 O O . GLU A 1 156 ? 7.559 -9.497 -10.382 1.00 95.12 156 GLU A O 1
ATOM 1269 N N . GLN A 1 157 ? 5.326 -9.465 -10.128 1.00 95.06 157 GLN A N 1
ATOM 1270 C CA . GLN A 1 157 ? 5.072 -10.696 -10.882 1.00 95.06 157 GLN A CA 1
ATOM 1271 C C . GLN A 1 157 ? 4.797 -10.448 -12.363 1.00 95.06 157 GLN A C 1
ATOM 1273 O O . GLN A 1 157 ? 5.011 -11.348 -13.175 1.00 95.06 157 GLN A O 1
ATOM 1278 N N . VAL A 1 158 ? 4.316 -9.255 -12.725 1.00 93.44 158 VAL A N 1
ATOM 1279 C CA . VAL A 1 158 ? 3.915 -8.940 -14.102 1.00 93.44 158 VAL A CA 1
ATOM 1280 C C . VAL A 1 158 ? 4.720 -7.773 -14.651 1.00 93.44 158 VAL A C 1
ATOM 1282 O O . VAL A 1 158 ? 5.404 -7.929 -15.660 1.00 93.44 158 VAL A O 1
ATOM 1285 N N . LEU A 1 159 ? 4.671 -6.604 -14.009 1.00 92.50 159 LEU A N 1
ATOM 1286 C CA . LEU A 1 159 ? 5.236 -5.380 -14.582 1.00 92.50 159 LEU A CA 1
ATOM 1287 C C . LEU A 1 159 ? 6.766 -5.418 -14.685 1.00 92.50 159 LEU A C 1
ATOM 1289 O O . LEU A 1 159 ? 7.308 -5.178 -15.766 1.00 92.50 159 LEU A O 1
ATOM 1293 N N . PHE A 1 160 ? 7.464 -5.709 -13.586 1.00 94.25 160 PHE A N 1
ATOM 1294 C CA . PHE A 1 160 ? 8.927 -5.698 -13.547 1.00 94.25 160 PHE A CA 1
ATOM 1295 C C . PHE A 1 160 ? 9.546 -6.763 -14.459 1.00 94.25 160 PHE A C 1
ATOM 1297 O O . PHE A 1 160 ? 10.396 -6.388 -15.269 1.00 94.25 160 PHE A O 1
ATOM 1304 N N . PRO A 1 161 ? 9.093 -8.037 -14.455 1.00 93.00 161 PRO A N 1
ATOM 1305 C CA . PRO A 1 161 ? 9.613 -9.037 -15.387 1.00 93.00 161 PRO A CA 1
ATOM 1306 C C . PRO A 1 161 ? 9.423 -8.625 -16.850 1.00 93.00 161 PRO A C 1
ATOM 1308 O O . PRO A 1 161 ? 10.360 -8.682 -17.644 1.00 93.00 161 PRO A O 1
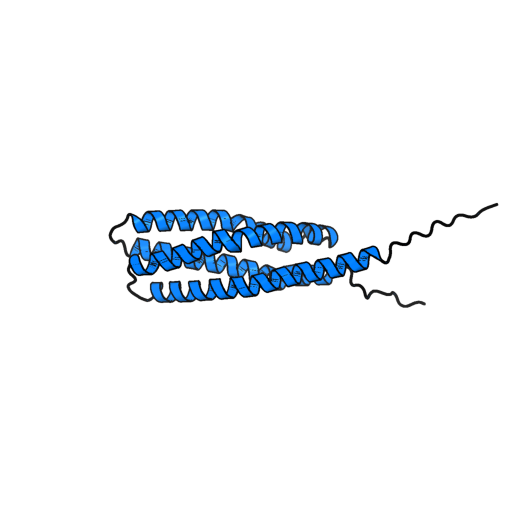ATOM 1311 N N . ARG A 1 162 ? 8.240 -8.106 -17.208 1.00 92.25 162 ARG A N 1
ATOM 1312 C CA . ARG A 1 162 ? 7.968 -7.636 -18.574 1.00 92.25 162 ARG A CA 1
ATOM 1313 C C . ARG A 1 162 ? 8.873 -6.475 -18.969 1.00 92.25 162 ARG A C 1
ATOM 1315 O O . ARG A 1 162 ? 9.342 -6.430 -20.106 1.00 92.25 162 ARG A O 1
ATOM 1322 N N . LEU A 1 163 ? 9.129 -5.534 -18.062 1.00 90.81 163 LEU A N 1
ATOM 1323 C CA . LEU A 1 163 ? 10.077 -4.450 -18.306 1.00 90.81 163 LEU A CA 1
ATOM 1324 C C . LEU A 1 163 ? 11.491 -4.996 -18.523 1.00 90.81 163 LEU A C 1
ATOM 1326 O O . LEU A 1 163 ? 12.137 -4.611 -19.490 1.00 90.81 163 LEU A O 1
ATOM 1330 N N . GLU A 1 164 ? 11.959 -5.916 -17.687 1.00 89.75 164 GLU A N 1
ATOM 1331 C CA . GLU A 1 164 ? 13.296 -6.510 -17.799 1.00 89.75 164 GLU A CA 1
ATOM 1332 C C . GLU A 1 164 ? 13.499 -7.301 -19.105 1.00 89.75 164 GLU A C 1
ATOM 1334 O O . GLU A 1 164 ? 14.580 -7.222 -19.697 1.00 89.75 164 GLU A O 1
ATOM 1339 N N . GLU A 1 165 ? 12.466 -8.009 -19.575 1.00 89.19 165 GLU A N 1
ATOM 1340 C CA . GLU A 1 165 ? 12.451 -8.749 -20.847 1.00 89.19 165 GLU A CA 1
ATOM 1341 C C . GLU A 1 165 ? 12.483 -7.830 -22.075 1.00 89.19 165 GLU A C 1
ATOM 1343 O O . GLU A 1 165 ? 13.113 -8.154 -23.082 1.00 89.19 165 GLU A O 1
ATOM 1348 N N . ASN A 1 166 ? 11.796 -6.686 -22.003 1.00 85.50 166 ASN A N 1
ATOM 1349 C CA . ASN A 1 166 ? 11.619 -5.774 -23.138 1.00 85.50 166 ASN A CA 1
ATOM 1350 C C . ASN A 1 166 ? 12.592 -4.584 -23.123 1.00 85.50 166 ASN A C 1
ATOM 1352 O O . ASN A 1 166 ? 12.635 -3.806 -24.079 1.00 85.50 166 ASN A O 1
ATOM 1356 N N . LEU A 1 167 ? 13.385 -4.422 -22.061 1.00 79.69 167 LEU A N 1
ATOM 1357 C CA . LEU A 1 167 ? 14.501 -3.484 -22.032 1.00 79.69 167 LEU A CA 1
ATOM 1358 C C . LEU A 1 167 ? 15.712 -4.105 -22.751 1.00 79.69 167 LEU A C 1
ATOM 1360 O O . LEU A 1 167 ? 16.051 -5.267 -22.503 1.00 79.69 167 LEU A O 1
ATOM 1364 N N . PRO A 1 168 ? 16.394 -3.354 -23.635 1.00 66.38 168 PRO A N 1
ATOM 1365 C CA . PRO A 1 168 ? 17.516 -3.878 -24.402 1.00 66.38 168 PRO A CA 1
ATOM 1366 C C . PRO A 1 168 ? 18.597 -4.442 -23.469 1.00 66.38 168 PRO A C 1
ATOM 1368 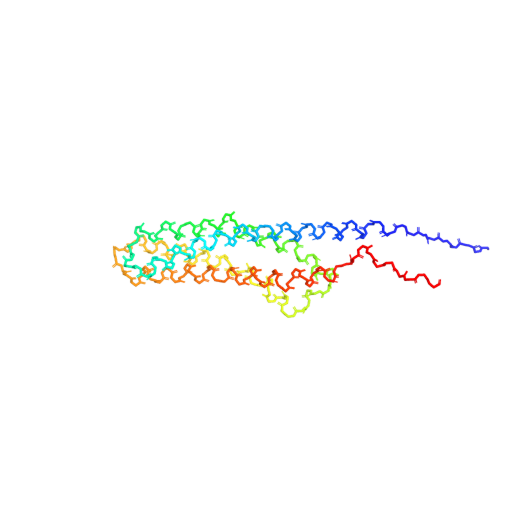O O . PRO A 1 168 ? 19.159 -3.742 -22.631 1.00 66.38 168 PRO A O 1
ATOM 1371 N N . SER A 1 169 ? 18.880 -5.740 -23.602 1.00 57.50 169 SER A N 1
ATOM 1372 C CA . SER A 1 169 ? 19.929 -6.409 -22.832 1.00 57.50 169 SER A CA 1
ATOM 1373 C C . SER A 1 169 ? 21.306 -6.113 -23.426 1.00 57.50 169 SER A C 1
ATOM 1375 O O . SER A 1 169 ? 21.509 -6.233 -24.637 1.00 57.50 169 SER A O 1
ATOM 1377 N N . ALA A 1 170 ? 22.286 -5.828 -22.563 1.00 52.38 170 ALA A N 1
ATOM 1378 C CA . ALA A 1 170 ? 23.680 -5.546 -22.922 1.00 52.38 170 ALA A CA 1
ATOM 1379 C C . ALA A 1 170 ? 24.384 -6.652 -23.750 1.00 52.38 170 ALA A C 1
ATOM 1381 O O . ALA A 1 170 ? 25.455 -6.405 -24.313 1.00 52.38 170 ALA A O 1
ATOM 1382 N N . SER A 1 171 ? 23.809 -7.861 -23.834 1.00 45.03 171 SER A N 1
ATOM 1383 C CA . SER A 1 171 ? 24.442 -9.055 -24.411 1.00 45.03 171 SER A CA 1
ATOM 1384 C C . SER A 1 171 ? 23.967 -9.471 -25.807 1.00 45.03 171 SER A C 1
ATOM 1386 O O . SER A 1 171 ? 24.487 -10.455 -26.332 1.00 45.03 171 SER A O 1
ATOM 1388 N N . SER A 1 172 ? 23.051 -8.752 -26.463 1.00 44.03 172 SER A N 1
ATOM 1389 C CA . SER A 1 172 ? 22.605 -9.116 -27.820 1.00 44.03 172 SER A CA 1
ATOM 1390 C C . SER A 1 172 ? 23.638 -8.713 -28.888 1.00 44.03 172 SER A C 1
ATOM 1392 O O . SER A 1 172 ? 23.443 -7.827 -29.714 1.00 44.03 172 SER A O 1
ATOM 1394 N N . ARG A 1 173 ? 24.798 -9.377 -28.866 1.00 44.50 173 ARG A N 1
ATOM 1395 C CA . ARG A 1 173 ? 25.758 -9.383 -29.971 1.00 44.50 173 ARG A CA 1
ATOM 1396 C C . ARG A 1 173 ? 25.193 -10.348 -31.025 1.00 44.50 173 ARG A C 1
ATOM 1398 O O . ARG A 1 173 ? 25.086 -11.534 -30.717 1.00 44.50 173 ARG A O 1
ATOM 1405 N N . PRO A 1 174 ? 24.808 -9.901 -32.234 1.00 44.88 174 PRO A N 1
ATOM 1406 C CA . PRO A 1 174 ? 24.394 -10.841 -33.268 1.00 44.88 174 PRO A CA 1
ATOM 1407 C C . PRO A 1 174 ? 25.588 -11.744 -33.620 1.00 44.88 174 PRO A C 1
ATOM 1409 O O . PRO A 1 174 ? 26.730 -11.258 -33.604 1.00 44.88 174 PRO A O 1
ATOM 1412 N N . PRO A 1 175 ? 25.367 -13.040 -33.918 1.00 44.03 175 PRO A N 1
ATOM 1413 C CA . PRO A 1 175 ? 26.436 -13.897 -34.404 1.00 44.03 175 PRO A CA 1
ATOM 1414 C C . PRO A 1 175 ? 26.988 -13.267 -35.684 1.00 44.03 175 PRO A C 1
ATOM 1416 O O . PRO A 1 175 ? 26.240 -12.945 -36.608 1.00 44.03 175 PRO A O 1
ATOM 1419 N N . ARG A 1 176 ? 28.299 -13.015 -35.704 1.00 45.84 176 ARG A N 1
ATOM 1420 C CA . ARG A 1 176 ? 28.985 -12.629 -36.935 1.00 45.84 176 ARG A CA 1
ATOM 1421 C C . ARG A 1 176 ? 28.923 -13.836 -37.869 1.00 45.84 176 ARG A C 1
ATOM 1423 O O . ARG A 1 176 ? 29.453 -14.884 -37.511 1.00 45.84 176 ARG A O 1
ATOM 1430 N N . ALA A 1 177 ? 28.225 -13.668 -38.990 1.00 55.09 177 ALA A N 1
ATOM 1431 C CA . ALA A 1 177 ? 28.378 -14.520 -40.162 1.00 55.09 177 ALA A CA 1
ATOM 1432 C C . ALA A 1 177 ? 29.798 -14.383 -40.730 1.00 55.09 177 ALA A C 1
ATOM 1434 O O . ALA A 1 177 ? 30.379 -13.277 -40.583 1.00 55.09 177 ALA A O 1
#

pLDDT: mean 82.65, std 16.1, range [37.47, 97.62]

Radius of gyration: 22.9 Å; chains: 1; bounding box: 56×26×79 Å

Sequence (177 aa):
MVEKRRGRSSVSGDRGLAEESRAEIEALREEHRVLLKELRRLDKSLARLSLERAEAAAVIPVLESLHALLADRIHPHMLRERRTLRPLLRRSGLSREREIRTIIAGDDGVEKECRQLKRALQQLKRETDEREAIRRVIAIGEGIIEVIIEHVHREEQVLFPRLEENLPSASSRPPRA

Secondary structure (DSSP, 8-state):
----------HHHHHHHHHHHHHHHHHHHHHHHHHHHHHHHHHHHHHHHHHTT--HHHHHHHHHHHHHHIIIIIHHHHHHHHHHHHHHHHHTSGGG-HHHHHHHHGGGSHHHHHHHHHHHHHHHTT-S--HHHHHHHHHHHHHHHHHHHHHHHHIIIIIHHHHHHHSPPTT------

Foldseek 3Di:
DDDDDDDDPPLVVLAVVLVVLLVLLVVLVVLVVVLLVQLVVLLVQLVVCLPDLHDLVSQLVSLVSLLCCLPVRVLVSLVVCLVSQVVLCVQLVVCPPPLLVVLNVLSVCSVVLSVVLVVLSVVSVVDPDDSVSSNVSSVSSNVSSVSSNVSSCCCVPPVSVSSNVSRDHSPPDDPDD